Protein AF-X1K8B7-F1 (afdb_monomer_lite)

pLDDT: mean 82.09, std 13.68, range [39.97, 94.12]

Structure (mmCIF, N/CA/C/O backbone):
data_AF-X1K8B7-F1
#
_entry.id   AF-X1K8B7-F1
#
loop_
_atom_site.group_PDB
_atom_site.id
_atom_site.type_symbol
_atom_site.label_atom_id
_atom_site.label_alt_id
_atom_site.label_comp_id
_atom_site.label_asym_id
_atom_site.label_entity_id
_atom_site.label_seq_id
_atom_site.pdbx_PDB_ins_code
_atom_site.Cartn_x
_atom_site.Cartn_y
_atom_site.Cartn_z
_atom_site.occupancy
_atom_site.B_iso_or_equiv
_atom_site.auth_seq_id
_atom_site.auth_comp_id
_atom_site.auth_asym_id
_atom_site.auth_atom_id
_atom_site.pdbx_PDB_model_num
ATOM 1 N N . MET A 1 1 ? -0.494 -8.146 -36.969 1.00 39.97 1 MET A N 1
ATOM 2 C CA . MET A 1 1 ? -1.084 -8.054 -35.617 1.00 39.97 1 MET A CA 1
ATOM 3 C C . MET A 1 1 ? -0.071 -7.349 -34.734 1.00 39.97 1 MET A C 1
ATOM 5 O O . MET A 1 1 ? 1.019 -7.873 -34.563 1.00 39.97 1 MET A O 1
ATOM 9 N N . ALA A 1 2 ? -0.342 -6.114 -34.308 1.00 44.91 2 ALA A N 1
ATOM 10 C CA . ALA A 1 2 ? 0.600 -5.359 -33.488 1.00 44.91 2 ALA A CA 1
ATOM 11 C C . ALA A 1 2 ? 0.559 -5.912 -32.058 1.00 44.91 2 ALA A C 1
ATOM 13 O O . ALA A 1 2 ? -0.435 -5.729 -31.358 1.00 44.91 2 ALA A O 1
ATOM 14 N N . GLU A 1 3 ? 1.616 -6.609 -31.639 1.00 44.38 3 GLU A N 1
ATOM 15 C CA . GLU A 1 3 ? 1.851 -6.910 -30.230 1.00 44.38 3 GLU A CA 1
ATOM 16 C C . GLU A 1 3 ? 1.895 -5.587 -29.466 1.00 44.38 3 GLU A C 1
ATOM 18 O O . GLU A 1 3 ? 2.875 -4.837 -29.505 1.00 44.38 3 GLU A O 1
ATOM 23 N N . VAL A 1 4 ? 0.805 -5.275 -28.770 1.00 51.22 4 VAL A N 1
ATOM 24 C CA . VAL A 1 4 ? 0.798 -4.234 -27.754 1.00 51.22 4 VAL A CA 1
ATOM 25 C C . VAL A 1 4 ? 1.746 -4.731 -26.669 1.00 51.22 4 VAL A C 1
ATOM 27 O O . VAL A 1 4 ? 1.344 -5.477 -25.781 1.00 51.22 4 VAL A O 1
ATOM 30 N N . LYS A 1 5 ? 3.030 -4.356 -26.752 1.00 49.38 5 LYS A N 1
ATOM 31 C CA . LYS A 1 5 ? 3.968 -4.459 -25.630 1.00 49.38 5 LYS A CA 1
ATOM 32 C C . LYS A 1 5 ? 3.328 -3.696 -24.479 1.00 49.38 5 LYS A C 1
ATOM 34 O O . LYS A 1 5 ? 3.444 -2.472 -24.408 1.00 49.38 5 LYS A O 1
ATOM 39 N N . ALA A 1 6 ? 2.598 -4.411 -23.626 1.00 59.34 6 ALA A N 1
ATOM 40 C CA . ALA A 1 6 ? 1.930 -3.849 -22.471 1.00 59.34 6 ALA A CA 1
ATOM 41 C C . ALA A 1 6 ? 3.001 -3.118 -21.662 1.00 59.34 6 ALA A C 1
ATOM 43 O O . ALA A 1 6 ? 3.919 -3.729 -21.108 1.00 59.34 6 ALA A O 1
ATOM 44 N N . ARG A 1 7 ? 2.958 -1.782 -21.687 1.00 65.06 7 ARG A N 1
ATOM 45 C CA . ARG A 1 7 ? 3.913 -0.955 -20.956 1.00 65.06 7 ARG A CA 1
ATOM 46 C C . ARG A 1 7 ? 3.730 -1.307 -19.486 1.00 65.06 7 ARG A C 1
ATOM 48 O O . ARG A 1 7 ? 2.697 -0.980 -18.908 1.00 65.06 7 ARG A O 1
ATOM 55 N N . ARG A 1 8 ? 4.708 -2.008 -18.899 1.00 66.19 8 ARG A N 1
ATOM 56 C CA . ARG A 1 8 ? 4.668 -2.373 -17.478 1.00 66.19 8 ARG A CA 1
ATOM 57 C C . ARG A 1 8 ? 4.434 -1.090 -16.672 1.00 66.19 8 ARG A C 1
ATOM 59 O O . ARG A 1 8 ? 5.161 -0.115 -16.902 1.00 66.19 8 ARG A O 1
ATOM 66 N N . PRO A 1 9 ? 3.442 -1.042 -15.766 1.00 69.81 9 PRO A N 1
ATOM 67 C CA . PRO A 1 9 ? 3.109 0.213 -15.114 1.00 69.81 9 PRO A CA 1
ATOM 68 C C . PRO A 1 9 ? 4.306 0.706 -14.288 1.00 69.81 9 PRO A C 1
ATOM 70 O O . PRO A 1 9 ? 5.087 -0.075 -13.740 1.00 69.81 9 PRO A O 1
ATOM 73 N N . ARG A 1 10 ? 4.525 2.022 -14.259 1.00 77.25 10 ARG A N 1
ATOM 74 C CA . ARG A 1 10 ? 5.697 2.622 -13.591 1.00 77.25 10 ARG A CA 1
ATOM 75 C C . ARG A 1 10 ? 5.485 2.855 -12.096 1.00 77.25 10 ARG A C 1
ATOM 77 O O . ARG A 1 10 ? 6.424 3.237 -11.408 1.00 77.25 10 ARG A O 1
ATOM 84 N N . ARG A 1 11 ? 4.264 2.654 -11.603 1.00 78.62 11 ARG A N 1
ATOM 85 C CA . ARG A 1 11 ? 3.864 2.843 -10.208 1.00 78.62 11 ARG A CA 1
ATOM 86 C C . ARG A 1 11 ? 2.821 1.799 -9.839 1.00 78.62 11 ARG A C 1
ATOM 88 O O . ARG A 1 11 ? 2.066 1.362 -10.705 1.00 78.62 11 ARG A O 1
ATOM 95 N N . ILE A 1 12 ? 2.784 1.453 -8.560 1.00 79.88 12 ILE A N 1
ATOM 96 C CA . ILE A 1 12 ? 1.691 0.682 -7.976 1.00 79.88 12 ILE A CA 1
ATOM 97 C C . ILE A 1 12 ? 0.624 1.686 -7.532 1.00 79.88 12 ILE A C 1
ATOM 99 O O . ILE A 1 12 ? 0.979 2.697 -6.917 1.00 79.88 12 ILE A O 1
ATOM 103 N N . PRO A 1 13 ? -0.659 1.475 -7.867 1.00 8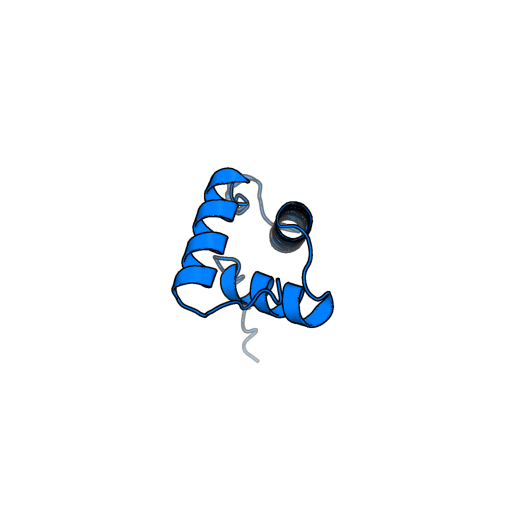5.56 13 PRO A N 1
ATOM 104 C CA . PRO A 1 13 ? -1.740 2.344 -7.425 1.00 85.56 13 PRO A CA 1
ATOM 105 C C . PRO A 1 13 ? -2.042 2.075 -5.942 1.00 85.56 13 PRO A C 1
ATOM 107 O O . PRO A 1 13 ? -3.035 1.442 -5.600 1.00 85.56 13 PRO A O 1
ATOM 110 N N . THR A 1 14 ? -1.164 2.545 -5.051 1.00 86.75 14 THR A N 1
ATOM 111 C CA . THR A 1 14 ? -1.185 2.246 -3.609 1.00 86.75 14 THR A CA 1
ATOM 112 C C . THR A 1 14 ? -2.533 2.543 -2.955 1.00 86.75 14 THR A C 1
ATOM 114 O O . THR A 1 14 ? -3.030 1.720 -2.196 1.00 86.75 14 THR A O 1
ATOM 117 N N . GLY A 1 15 ? -3.169 3.671 -3.283 1.00 86.69 15 GLY A N 1
ATOM 118 C CA . GLY A 1 15 ? -4.495 3.993 -2.749 1.00 86.69 15 GLY A CA 1
ATOM 119 C C . GLY A 1 15 ? -5.576 2.998 -3.182 1.00 86.69 15 GLY A C 1
ATOM 120 O O . GLY A 1 15 ? -6.402 2.598 -2.368 1.00 86.69 15 GLY A O 1
ATOM 121 N N . GLN A 1 16 ? -5.544 2.537 -4.437 1.00 87.25 16 GLN A N 1
ATOM 122 C CA . GLN A 1 16 ? -6.478 1.517 -4.920 1.00 87.25 16 GLN A CA 1
ATOM 123 C C . GLN A 1 16 ? -6.203 0.161 -4.267 1.00 87.25 16 GLN A C 1
ATOM 125 O O . GLN A 1 16 ? -7.144 -0.515 -3.873 1.00 87.25 16 GLN A O 1
ATOM 130 N N . PHE A 1 17 ? -4.927 -0.201 -4.104 1.00 89.88 17 PHE A N 1
ATOM 131 C CA . PHE A 1 17 ? -4.533 -1.413 -3.391 1.00 89.88 17 PHE A CA 1
ATOM 132 C C . PHE A 1 17 ? -5.088 -1.421 -1.964 1.00 89.88 17 PHE A C 1
ATOM 134 O O . PHE A 1 17 ? -5.757 -2.374 -1.586 1.00 89.88 17 PHE A O 1
ATOM 141 N N . ILE A 1 18 ? -4.872 -0.341 -1.204 1.00 88.62 18 ILE A N 1
ATOM 142 C CA . ILE A 1 18 ? -5.350 -0.216 0.181 1.00 88.62 18 ILE A CA 1
ATOM 143 C C . ILE A 1 18 ? -6.875 -0.355 0.243 1.00 88.62 18 ILE A C 1
ATOM 145 O O . ILE A 1 18 ? -7.377 -1.110 1.068 1.00 88.62 18 ILE A O 1
ATOM 149 N N . ARG A 1 19 ? -7.618 0.310 -0.654 1.00 87.62 19 ARG A N 1
ATOM 150 C CA . ARG A 1 19 ? -9.087 0.202 -0.698 1.00 87.62 19 ARG A CA 1
ATOM 151 C C . ARG A 1 19 ? -9.552 -1.220 -1.005 1.00 87.62 19 ARG A C 1
ATOM 153 O O . ARG A 1 19 ? -10.411 -1.733 -0.301 1.00 87.62 19 ARG A O 1
ATOM 160 N N . SER A 1 20 ? -8.979 -1.864 -2.022 1.00 87.44 20 SER A N 1
ATOM 161 C CA . SER A 1 20 ? -9.318 -3.251 -2.369 1.00 87.44 20 SER A CA 1
ATOM 162 C C . SER A 1 20 ? -8.975 -4.224 -1.243 1.00 87.44 20 SER A C 1
ATOM 164 O O . SER A 1 20 ? -9.717 -5.170 -1.001 1.00 87.44 20 SER A O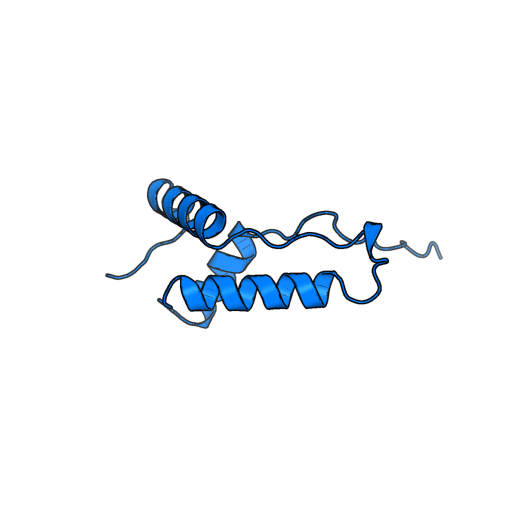 1
ATOM 166 N N . PHE A 1 21 ? -7.858 -3.990 -0.555 1.00 88.31 21 PHE A N 1
ATOM 167 C CA . PHE A 1 21 ? -7.408 -4.809 0.561 1.00 88.31 21 PHE A CA 1
ATOM 168 C C . PHE A 1 21 ? -8.376 -4.720 1.745 1.00 88.31 21 PHE A C 1
ATOM 170 O O . PHE A 1 21 ? -8.857 -5.747 2.215 1.00 88.31 21 PHE A O 1
ATOM 177 N N . LEU A 1 22 ? -8.739 -3.501 2.149 1.00 86.25 22 LEU A N 1
ATOM 178 C CA . LEU A 1 22 ? -9.705 -3.263 3.224 1.00 86.25 22 LEU A CA 1
ATOM 179 C C . LEU A 1 22 ? -11.111 -3.758 2.869 1.00 86.25 22 LEU A C 1
ATOM 181 O O . LEU A 1 22 ? -11.810 -4.283 3.723 1.00 86.25 22 LEU A O 1
ATOM 185 N N . LEU A 1 23 ? -11.518 -3.676 1.600 1.00 85.94 23 LEU A N 1
ATOM 186 C CA . LEU A 1 23 ? -12.799 -4.231 1.158 1.00 85.94 23 LEU A CA 1
ATOM 187 C C . LEU A 1 23 ? -12.826 -5.768 1.219 1.00 85.94 23 LEU A C 1
ATOM 189 O O . LEU A 1 23 ? -13.867 -6.353 1.496 1.00 85.94 23 LEU A O 1
ATOM 193 N N . ALA A 1 24 ? -11.694 -6.428 0.961 1.00 85.88 24 ALA A N 1
ATOM 194 C CA . ALA A 1 24 ? -11.595 -7.887 0.966 1.00 85.88 24 ALA A CA 1
ATOM 195 C C . ALA A 1 24 ? -11.378 -8.491 2.363 1.00 85.88 24 ALA A C 1
ATOM 197 O O . ALA A 1 24 ? -11.751 -9.642 2.592 1.00 85.88 24 ALA A O 1
ATOM 198 N N . LYS A 1 25 ? -10.718 -7.757 3.265 1.00 82.94 25 LYS A N 1
ATOM 199 C CA . LYS A 1 25 ? -10.296 -8.243 4.588 1.00 82.94 25 LYS A CA 1
ATOM 200 C C . LYS A 1 25 ? -11.002 -7.565 5.762 1.00 82.94 25 LYS A C 1
ATOM 202 O O . LYS A 1 25 ? -10.980 -8.110 6.858 1.00 82.94 25 LYS A O 1
ATOM 207 N N . GLY A 1 26 ? -11.671 -6.439 5.527 1.00 76.88 26 GLY A N 1
ATOM 208 C CA . GLY A 1 26 ? -12.229 -5.590 6.574 1.00 76.88 26 GLY A CA 1
ATOM 209 C C . GLY A 1 26 ? -11.171 -4.673 7.186 1.00 76.88 26 GLY A C 1
ATOM 210 O O . GLY A 1 26 ? -10.161 -4.347 6.555 1.00 76.88 26 GLY A O 1
ATOM 211 N N . GLU A 1 27 ? -11.406 -4.241 8.422 1.00 68.56 27 GLU A N 1
ATOM 212 C CA . GLU A 1 27 ? -10.424 -3.470 9.178 1.00 68.56 27 GLU A CA 1
ATOM 213 C C . GLU A 1 27 ? -9.268 -4.352 9.644 1.00 68.56 27 GLU A C 1
ATOM 215 O O . GLU A 1 27 ? -9.344 -5.034 10.663 1.00 68.56 27 GLU A O 1
ATOM 220 N N . GLU A 1 28 ? -8.168 -4.308 8.901 1.00 76.75 28 GLU A N 1
ATOM 221 C CA . GLU A 1 28 ? -6.906 -4.893 9.342 1.00 76.75 28 GLU A CA 1
ATOM 222 C C . GLU A 1 28 ? -5.972 -3.832 9.928 1.00 76.75 28 GLU A C 1
ATOM 224 O O . GLU A 1 28 ? -6.006 -2.644 9.580 1.00 76.75 28 GLU A O 1
ATOM 229 N N . HIS A 1 29 ? -5.091 -4.278 10.824 1.00 84.69 29 HIS A N 1
ATOM 230 C CA . HIS A 1 29 ? -4.097 -3.410 11.432 1.00 84.69 29 HIS A CA 1
ATOM 231 C C . HIS A 1 29 ? -3.175 -2.826 10.338 1.00 84.69 29 HIS A C 1
ATOM 233 O O . HIS A 1 29 ? -2.749 -3.561 9.440 1.00 84.69 29 HIS A O 1
ATOM 239 N N . PRO A 1 30 ? -2.776 -1.537 10.396 1.00 86.25 30 PRO A N 1
ATOM 240 C CA . PRO A 1 30 ? -1.966 -0.900 9.349 1.00 86.25 30 PRO A CA 1
ATOM 241 C C . PRO A 1 30 ? -0.681 -1.654 8.969 1.00 86.25 30 PRO A C 1
ATOM 243 O O . PRO A 1 30 ? -0.208 -1.556 7.837 1.00 86.25 30 PRO A O 1
ATOM 246 N N . SER A 1 31 ? -0.109 -2.428 9.896 1.00 89.25 31 SER A N 1
ATOM 247 C CA . SER A 1 31 ? 1.049 -3.291 9.626 1.00 89.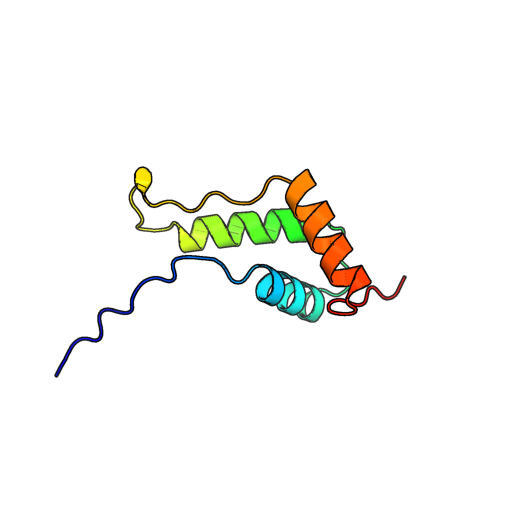25 31 SER A CA 1
ATOM 248 C C . SER A 1 31 ? 0.760 -4.411 8.626 1.00 89.25 31 SER A C 1
ATOM 250 O O . SER A 1 31 ? 1.637 -4.754 7.836 1.00 89.25 31 SER A O 1
ATOM 252 N N . GLU A 1 32 ? -0.443 -4.983 8.636 1.00 90.75 32 GLU A N 1
ATOM 253 C CA . GLU A 1 32 ? -0.829 -6.067 7.727 1.00 90.75 32 GLU A CA 1
ATOM 254 C C . GLU A 1 32 ? -1.035 -5.541 6.311 1.00 90.75 32 GLU A C 1
ATOM 256 O O . GLU A 1 32 ? -0.470 -6.087 5.361 1.00 90.75 32 GLU A O 1
ATOM 261 N N . ILE A 1 33 ? -1.701 -4.390 6.187 1.00 91.19 33 ILE A N 1
ATOM 262 C CA . ILE A 1 33 ? -1.849 -3.667 4.919 1.00 91.19 33 ILE A CA 1
ATOM 263 C C . ILE A 1 33 ? -0.468 -3.313 4.345 1.00 91.19 33 ILE A C 1
ATOM 265 O O . ILE A 1 33 ? -0.213 -3.493 3.152 1.00 91.19 33 ILE A O 1
ATOM 269 N N . HIS A 1 34 ? 0.456 -2.832 5.187 1.00 93.06 34 HIS A N 1
ATOM 270 C CA . HIS A 1 34 ? 1.817 -2.493 4.762 1.00 93.06 34 HIS A CA 1
ATOM 271 C C . HIS A 1 34 ? 2.602 -3.718 4.287 1.00 93.06 34 HIS A C 1
ATOM 273 O O . HIS A 1 34 ? 3.247 -3.667 3.238 1.00 93.06 34 HIS A O 1
ATOM 279 N N . LYS A 1 35 ? 2.504 -4.836 5.013 1.00 93.50 35 LYS A N 1
ATOM 280 C CA . LYS A 1 35 ? 3.123 -6.107 4.625 1.00 93.50 35 LYS A CA 1
ATOM 281 C C . LYS A 1 35 ? 2.564 -6.613 3.296 1.00 93.50 35 LYS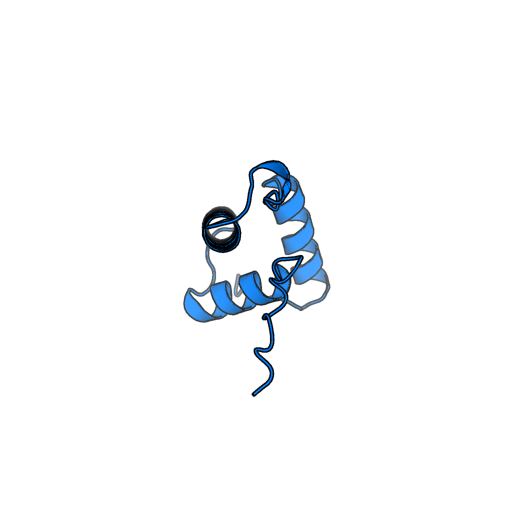 A C 1
ATOM 283 O O . LYS A 1 35 ? 3.332 -7.002 2.418 1.00 93.50 35 LYS A O 1
ATOM 288 N N . ALA A 1 36 ? 1.246 -6.564 3.119 1.00 92.62 36 ALA A N 1
ATOM 289 C CA . ALA A 1 36 ? 0.599 -6.953 1.873 1.00 92.62 36 ALA A CA 1
ATOM 290 C C . ALA A 1 36 ? 1.025 -6.052 0.705 1.00 92.62 36 ALA A C 1
ATOM 292 O O . ALA A 1 36 ? 1.298 -6.547 -0.389 1.00 92.62 36 ALA A O 1
ATOM 293 N N . LEU A 1 37 ? 1.166 -4.745 0.948 1.00 92.50 37 LEU A N 1
ATOM 294 C CA . LEU A 1 37 ? 1.669 -3.805 -0.047 1.00 92.50 37 LEU A CA 1
ATOM 295 C C . LEU A 1 37 ? 3.101 -4.161 -0.470 1.00 92.50 37 LEU A C 1
ATOM 297 O O . LEU A 1 37 ? 3.388 -4.171 -1.662 1.00 92.50 37 LEU A O 1
ATOM 301 N N . HIS A 1 38 ? 3.995 -4.497 0.466 1.00 93.25 38 HIS A N 1
ATOM 302 C CA . HIS A 1 38 ? 5.360 -4.942 0.140 1.00 93.25 38 HIS A CA 1
ATOM 303 C C . HIS A 1 38 ? 5.369 -6.187 -0.755 1.00 93.25 38 HIS A C 1
ATOM 305 O O . HIS A 1 38 ? 6.085 -6.206 -1.755 1.00 93.25 38 HIS A O 1
ATOM 311 N N . LEU A 1 39 ? 4.514 -7.171 -0.468 1.00 92.75 39 LEU A N 1
ATOM 312 C CA . LEU A 1 39 ? 4.363 -8.355 -1.322 1.00 92.75 39 LEU A CA 1
ATOM 313 C C . LEU A 1 39 ? 3.873 -7.995 -2.730 1.00 92.75 39 LEU A C 1
ATOM 315 O O . LEU A 1 39 ? 4.305 -8.596 -3.713 1.00 92.75 39 LEU A O 1
ATOM 319 N N . GLU A 1 40 ? 2.997 -6.999 -2.848 1.00 91.56 40 GLU A N 1
ATOM 320 C CA . GLU A 1 40 ? 2.551 -6.504 -4.148 1.00 91.56 40 GLU A CA 1
ATOM 321 C C . GLU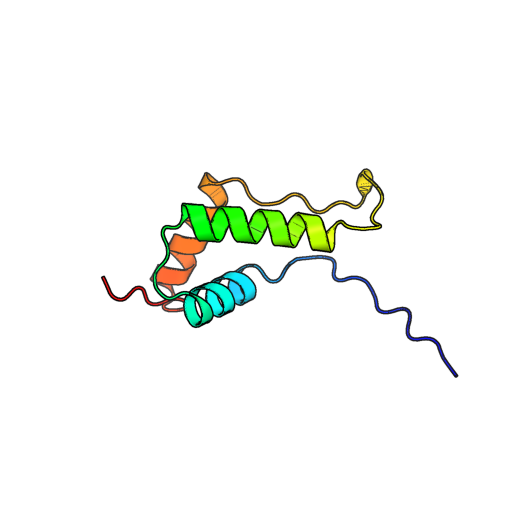 A 1 40 ? 3.701 -5.842 -4.921 1.00 91.56 40 GLU A C 1
ATOM 323 O O . GLU A 1 40 ? 3.863 -6.086 -6.116 1.00 91.56 40 GLU A O 1
ATOM 328 N N . TYR A 1 41 ? 4.570 -5.086 -4.238 1.00 91.38 41 TYR A N 1
ATOM 329 C CA . TYR A 1 41 ? 5.810 -4.572 -4.829 1.00 91.38 41 TYR A CA 1
ATOM 330 C C . TYR A 1 41 ? 6.731 -5.691 -5.314 1.00 91.38 41 TYR A C 1
ATOM 332 O O . TYR A 1 41 ? 7.292 -5.571 -6.405 1.00 91.38 41 TYR A O 1
ATOM 340 N N . ASP A 1 42 ? 6.870 -6.779 -4.560 1.00 90.88 42 ASP A N 1
ATOM 341 C CA . ASP A 1 42 ? 7.709 -7.912 -4.953 1.00 90.88 42 ASP A CA 1
ATOM 342 C C . ASP A 1 42 ? 7.183 -8.611 -6.209 1.00 90.88 42 ASP A C 1
ATOM 344 O O . ASP A 1 42 ? 7.947 -8.817 -7.158 1.00 90.88 42 ASP A O 1
ATOM 348 N N . LYS A 1 43 ? 5.871 -8.872 -6.279 1.00 90.12 43 LYS A N 1
ATOM 349 C CA . LYS A 1 43 ? 5.216 -9.397 -7.492 1.00 90.12 43 LYS A CA 1
ATOM 350 C C . LYS A 1 43 ? 5.427 -8.465 -8.680 1.00 90.12 43 LYS A C 1
ATOM 352 O O . LYS A 1 43 ? 5.784 -8.893 -9.773 1.00 90.12 43 LYS A O 1
ATOM 357 N N . PHE A 1 44 ? 5.264 -7.166 -8.465 1.00 86.75 44 PHE A N 1
ATOM 358 C CA . PHE A 1 44 ? 5.396 -6.163 -9.515 1.00 86.75 44 PHE A CA 1
ATOM 359 C C . PHE A 1 44 ? 6.843 -5.964 -10.001 1.00 86.75 44 PHE A C 1
ATOM 361 O O . PHE A 1 44 ? 7.099 -5.534 -11.136 1.00 86.75 44 PHE A O 1
ATOM 368 N N . ASN A 1 45 ? 7.799 -6.274 -9.128 1.00 90.00 45 ASN A N 1
ATOM 369 C CA . ASN A 1 45 ? 9.228 -6.290 -9.402 1.00 90.00 45 ASN A CA 1
ATOM 370 C C . ASN A 1 45 ? 9.709 -7.610 -10.013 1.00 90.00 45 ASN A C 1
ATOM 372 O O . ASN A 1 45 ? 10.865 -7.687 -10.446 1.00 90.00 45 ASN A O 1
ATOM 376 N N . GLN A 1 46 ? 8.854 -8.631 -10.088 1.00 88.56 46 GLN A N 1
ATOM 377 C CA . GLN A 1 46 ? 9.189 -9.900 -10.716 1.00 88.56 46 GLN A CA 1
ATOM 378 C C . GLN A 1 46 ? 9.525 -9.679 -12.198 1.00 88.56 46 GLN A C 1
ATOM 380 O O . GLN A 1 46 ? 8.809 -9.012 -12.946 1.00 88.56 46 GLN A O 1
ATOM 385 N N . GLY A 1 47 ? 10.683 -10.188 -12.623 1.00 86.00 47 GLY A N 1
ATOM 386 C CA . GLY A 1 47 ? 11.184 -9.993 -13.986 1.00 86.00 47 GLY A CA 1
ATOM 387 C C . GLY A 1 47 ? 11.656 -8.568 -14.309 1.00 86.00 47 GLY A C 1
ATOM 388 O O . GLY A 1 47 ? 11.822 -8.252 -15.490 1.00 86.00 47 GLY A O 1
ATOM 389 N N . ARG A 1 48 ? 11.849 -7.694 -13.307 1.00 86.75 48 ARG A N 1
ATOM 390 C CA . ARG A 1 48 ? 12.547 -6.404 -13.460 1.00 86.75 48 ARG A CA 1
ATOM 391 C C . ARG A 1 48 ? 14.013 -6.519 -13.074 1.00 86.75 48 ARG A C 1
ATOM 393 O O . ARG A 1 48 ? 14.361 -7.180 -12.090 1.00 86.75 48 ARG A O 1
ATOM 400 N N . ASN A 1 49 ? 14.861 -5.780 -13.783 1.00 87.12 49 ASN A N 1
ATOM 401 C CA . ASN A 1 49 ? 16.257 -5.633 -13.393 1.00 87.12 49 ASN A CA 1
ATOM 402 C C . ASN A 1 49 ? 16.370 -4.867 -12.072 1.00 87.12 49 ASN A C 1
ATOM 404 O O . ASN A 1 49 ? 15.532 -4.025 -11.752 1.00 87.12 49 ASN A O 1
ATOM 408 N N . ARG A 1 50 ? 17.446 -5.104 -11.309 1.00 84.31 50 ARG A N 1
ATOM 409 C CA . ARG A 1 50 ? 17.658 -4.484 -9.985 1.00 84.31 50 ARG A CA 1
ATOM 410 C C . ARG A 1 50 ? 17.526 -2.954 -9.997 1.00 84.31 50 ARG A C 1
ATOM 412 O O . ARG A 1 50 ? 17.021 -2.392 -9.033 1.00 84.31 50 ARG A O 1
ATOM 419 N N . LYS A 1 51 ? 17.943 -2.296 -11.086 1.00 86.38 51 LYS A N 1
ATOM 420 C CA . LYS A 1 51 ? 17.862 -0.834 -11.271 1.00 86.38 51 LYS A CA 1
ATOM 421 C C . LYS A 1 51 ? 16.443 -0.320 -11.567 1.00 86.38 51 LYS A C 1
ATOM 423 O O . LYS A 1 51 ? 16.171 0.853 -11.358 1.00 86.38 51 LYS A O 1
ATOM 428 N N . GLU A 1 52 ? 15.551 -1.186 -12.039 1.00 85.00 52 GLU A N 1
ATOM 429 C CA . GLU A 1 52 ? 14.176 -0.858 -12.454 1.00 85.00 52 GLU A CA 1
ATOM 430 C C . GLU A 1 52 ? 13.131 -1.247 -11.399 1.00 85.00 52 GLU A C 1
ATOM 432 O O . GLU A 1 52 ? 11.927 -1.018 -11.583 1.00 85.00 52 GLU A O 1
ATOM 437 N N . ARG A 1 53 ? 13.584 -1.882 -10.308 1.00 88.19 53 ARG A N 1
ATOM 438 C CA . ARG A 1 53 ? 12.725 -2.275 -9.198 1.00 88.19 53 ARG A CA 1
ATOM 439 C C . ARG A 1 53 ? 12.160 -1.037 -8.522 1.00 88.19 53 ARG A C 1
ATOM 441 O O . ARG A 1 53 ? 12.890 -0.124 -8.135 1.00 88.19 53 ARG A O 1
ATOM 448 N N . LEU A 1 54 ? 10.847 -1.034 -8.354 1.00 88.19 54 LEU A N 1
ATOM 449 C CA . LEU A 1 54 ? 10.169 -0.046 -7.540 1.00 88.19 54 LEU A CA 1
ATOM 450 C C . LEU A 1 54 ? 10.472 -0.330 -6.073 1.00 88.19 54 LEU A C 1
ATOM 452 O O . LEU A 1 54 ? 10.422 -1.479 -5.632 1.00 88.19 54 LEU A O 1
ATOM 456 N N . LYS A 1 55 ? 10.784 0.723 -5.322 1.00 88.50 55 LYS A N 1
ATOM 457 C CA . LYS A 1 55 ? 10.988 0.619 -3.880 1.00 88.50 55 LYS A CA 1
ATOM 458 C C . LYS A 1 55 ? 9.635 0.745 -3.177 1.00 88.50 55 LYS A C 1
ATOM 460 O O . LYS A 1 55 ? 8.932 1.724 -3.449 1.00 88.50 55 LYS A O 1
ATOM 465 N N . PRO A 1 56 ? 9.265 -0.204 -2.305 1.00 90.12 56 PRO A N 1
ATOM 466 C CA . PRO A 1 56 ? 8.079 -0.047 -1.481 1.00 90.12 56 PRO A CA 1
ATOM 467 C C . PRO A 1 56 ? 8.267 1.106 -0.477 1.00 90.12 56 PRO A C 1
ATOM 469 O O . PRO A 1 56 ? 9.404 1.433 -0.116 1.00 90.12 56 PRO A O 1
ATOM 472 N N . PRO A 1 57 ? 7.176 1.748 -0.024 1.00 91.56 57 PRO A N 1
ATOM 473 C CA . PRO A 1 57 ? 7.251 2.812 0.969 1.00 91.56 57 PRO A CA 1
ATOM 474 C C . PRO A 1 57 ? 7.721 2.278 2.329 1.00 91.56 57 PRO A C 1
ATOM 476 O O . PRO A 1 57 ? 7.420 1.142 2.720 1.00 91.56 57 PRO A O 1
ATOM 479 N N . THR A 1 58 ? 8.420 3.127 3.086 1.00 94.12 58 THR A N 1
ATOM 480 C CA . THR A 1 58 ? 8.708 2.855 4.502 1.00 94.12 58 THR A CA 1
ATOM 481 C C . THR A 1 58 ? 7.403 2.791 5.292 1.00 94.12 58 THR A C 1
ATOM 483 O O . THR A 1 58 ? 6.385 3.343 4.868 1.00 94.12 58 THR A O 1
ATOM 486 N N . PHE A 1 59 ? 7.425 2.135 6.453 1.00 92.06 59 PHE A N 1
ATOM 487 C CA . PHE A 1 59 ? 6.232 2.039 7.293 1.00 92.06 59 PHE A CA 1
ATOM 488 C C . PHE A 1 59 ? 5.728 3.423 7.730 1.00 92.06 59 PHE A C 1
ATOM 490 O O . PHE A 1 59 ? 4.542 3.706 7.625 1.00 92.06 59 PHE A O 1
ATOM 497 N N . HIS A 1 60 ? 6.632 4.333 8.105 1.00 93.62 60 HIS A N 1
ATOM 498 C CA . HIS A 1 60 ? 6.269 5.702 8.479 1.00 93.62 60 HIS A CA 1
ATOM 499 C C . HIS A 1 60 ? 5.605 6.478 7.327 1.00 93.62 60 HIS A C 1
ATOM 501 O O . HIS A 1 60 ? 4.540 7.066 7.508 1.00 93.62 60 HIS A O 1
ATOM 507 N N . SER A 1 61 ? 6.187 6.444 6.121 1.00 92.25 61 SER A N 1
ATOM 508 C CA . SER A 1 61 ? 5.584 7.097 4.950 1.00 92.25 61 SER A CA 1
ATOM 509 C C . SER A 1 61 ? 4.237 6.475 4.578 1.00 92.25 61 SER A C 1
ATOM 511 O O . SER A 1 61 ? 3.328 7.190 4.161 1.00 92.25 61 SER A O 1
ATOM 513 N N . PHE A 1 62 ? 4.097 5.159 4.751 1.00 93.38 62 PHE A N 1
ATOM 514 C CA . PHE A 1 62 ? 2.833 4.458 4.561 1.00 93.38 62 PHE A CA 1
ATOM 515 C C . PHE A 1 62 ? 1.770 4.907 5.569 1.00 93.38 62 PHE A C 1
ATOM 517 O O . PHE A 1 62 ? 0.660 5.218 5.152 1.00 93.38 62 PHE A O 1
ATOM 524 N N . LEU A 1 63 ? 2.102 5.005 6.859 1.00 92.25 63 LEU A N 1
ATOM 525 C CA . LEU A 1 63 ? 1.166 5.479 7.881 1.00 92.25 63 LEU A CA 1
ATOM 526 C C . LEU A 1 63 ? 0.701 6.906 7.603 1.00 92.25 63 LEU A C 1
ATOM 528 O O . LEU A 1 63 ? -0.491 7.179 7.692 1.00 92.25 63 LEU A O 1
ATOM 532 N N . ASN A 1 64 ? 1.616 7.796 7.209 1.00 93.38 64 ASN A N 1
ATOM 533 C CA . ASN A 1 64 ? 1.239 9.153 6.827 1.00 93.38 64 ASN A CA 1
ATOM 534 C C . ASN A 1 64 ? 0.280 9.141 5.625 1.00 93.38 64 ASN A C 1
ATOM 536 O O . ASN A 1 64 ? -0.746 9.810 5.641 1.00 93.38 64 ASN A O 1
ATOM 540 N N . TYR A 1 65 ? 0.560 8.327 4.604 1.00 91.50 65 TYR A N 1
ATOM 541 C CA . TYR A 1 65 ? -0.326 8.190 3.448 1.00 91.50 65 TYR A CA 1
ATOM 542 C C . TYR A 1 65 ? -1.709 7.640 3.829 1.00 91.50 65 TYR A C 1
ATOM 544 O O . TYR A 1 65 ? -2.724 8.192 3.413 1.00 91.50 65 TYR A O 1
ATOM 552 N N . LEU A 1 66 ? -1.754 6.596 4.660 1.00 89.69 66 LEU A N 1
ATOM 553 C CA . LEU A 1 66 ? -2.993 6.001 5.156 1.00 89.69 66 LEU A CA 1
ATOM 554 C C . LEU A 1 66 ? -3.802 7.008 5.990 1.00 89.69 66 LEU A C 1
ATOM 556 O O . LEU A 1 66 ? -5.017 7.104 5.836 1.00 89.69 66 LEU A O 1
ATOM 560 N N . HIS A 1 67 ? -3.127 7.805 6.820 1.00 89.69 67 HIS A N 1
ATOM 561 C CA . HIS A 1 67 ? -3.749 8.876 7.591 1.00 89.69 67 HIS A CA 1
ATOM 562 C C . HIS A 1 67 ? -4.350 9.958 6.684 1.00 89.69 67 HIS A C 1
ATOM 564 O O . HIS A 1 67 ? -5.501 10.339 6.876 1.00 89.69 67 HIS A O 1
ATOM 570 N N . GLN A 1 68 ? -3.625 10.399 5.651 1.00 90.81 68 GLN A N 1
ATOM 571 C CA . GLN A 1 68 ? -4.158 11.340 4.660 1.00 90.81 68 GLN A CA 1
ATOM 572 C C . GLN A 1 68 ? -5.387 10.760 3.948 1.00 90.81 68 GLN A C 1
ATOM 574 O O . GLN A 1 68 ? -6.405 11.434 3.839 1.00 90.81 68 GLN A O 1
ATOM 579 N N . MET A 1 69 ? -5.345 9.491 3.527 1.00 89.06 69 MET A N 1
ATOM 580 C CA . MET A 1 69 ? -6.509 8.830 2.923 1.00 89.06 69 MET A CA 1
ATOM 581 C C . MET A 1 69 ? -7.733 8.847 3.846 1.00 89.06 69 MET A C 1
ATOM 583 O O . MET A 1 69 ? -8.842 9.075 3.364 1.00 89.06 69 MET A O 1
ATOM 587 N N . LYS A 1 70 ? -7.533 8.654 5.155 1.00 85.06 70 LYS A N 1
ATOM 588 C CA . LYS A 1 70 ? -8.599 8.747 6.158 1.00 85.06 70 LYS A CA 1
ATOM 589 C C . LYS A 1 70 ? -9.152 10.170 6.274 1.00 85.06 70 LYS A C 1
ATOM 591 O O . LYS A 1 70 ? -10.363 10.344 6.254 1.00 85.06 70 LYS A O 1
ATOM 596 N N . LEU A 1 71 ? -8.286 11.186 6.338 1.00 87.62 71 LEU A N 1
ATOM 597 C CA . LEU A 1 71 ? -8.706 12.594 6.407 1.00 87.62 71 LEU A CA 1
ATOM 598 C C . LEU A 1 71 ? -9.544 13.023 5.196 1.00 87.62 71 LEU A C 1
ATOM 600 O O . LEU A 1 71 ? -10.475 13.807 5.341 1.00 87.62 71 LEU A O 1
ATOM 604 N N . PHE A 1 72 ? -9.240 12.491 4.012 1.00 86.69 72 PHE A N 1
ATOM 605 C CA . PHE A 1 72 ? -9.992 12.768 2.786 1.00 86.69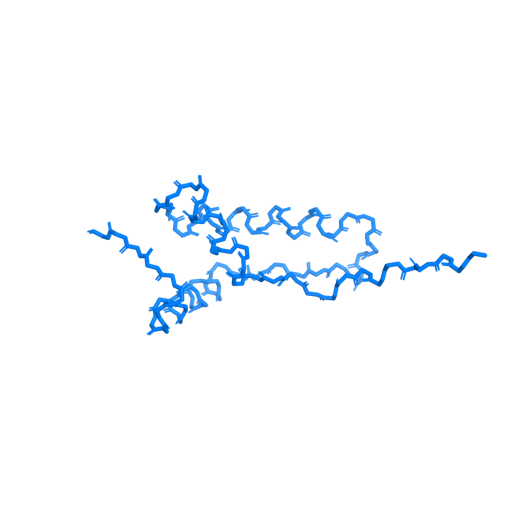 72 PHE A CA 1
ATOM 606 C C . PHE A 1 72 ? -11.229 11.871 2.592 1.00 86.69 72 PHE A C 1
ATOM 608 O O . PHE A 1 72 ? -11.846 11.930 1.531 1.00 86.69 72 PHE A O 1
ATOM 615 N N . GLY A 1 73 ? -11.582 11.017 3.563 1.00 82.44 73 GLY A N 1
ATOM 616 C CA . GLY A 1 73 ? -12.732 10.107 3.457 1.00 82.44 73 GLY A CA 1
ATOM 617 C C . GLY A 1 73 ? -12.580 9.030 2.375 1.00 82.44 73 GLY A C 1
ATOM 618 O O . GLY A 1 73 ? -13.561 8.478 1.889 1.00 82.44 73 GLY A O 1
ATOM 619 N N . LEU A 1 74 ? -11.347 8.731 1.949 1.00 81.31 74 LEU A N 1
ATOM 620 C CA . LEU A 1 74 ? -11.076 7.740 0.897 1.00 81.31 74 LEU A CA 1
ATOM 621 C C . LEU A 1 74 ? -11.094 6.298 1.428 1.00 81.31 74 LEU A C 1
ATOM 623 O O . LEU A 1 74 ? -11.181 5.350 0.637 1.00 81.31 74 LEU A O 1
ATOM 627 N N . VAL A 1 75 ? -10.978 6.149 2.750 1.00 75.62 75 VAL A N 1
ATOM 628 C CA . VAL A 1 75 ? -10.974 4.892 3.501 1.00 75.62 75 VAL A CA 1
ATOM 629 C C . VAL A 1 75 ? -11.717 5.120 4.816 1.00 75.62 75 VAL A C 1
ATOM 631 O O . VAL A 1 75 ? -11.321 5.995 5.587 1.00 75.62 75 VAL A O 1
ATOM 634 N N . GLU A 1 76 ? -12.750 4.322 5.079 1.00 61.78 76 GLU A N 1
ATOM 635 C CA . GLU A 1 76 ? -13.456 4.309 6.360 1.00 61.78 76 GLU A CA 1
ATOM 636 C C . GLU A 1 76 ? -13.047 3.075 7.164 1.00 61.78 76 GLU A C 1
ATOM 638 O O . GLU A 1 76 ? -12.995 1.962 6.645 1.00 61.78 76 GLU A O 1
ATOM 643 N N . PHE A 1 77 ? -12.713 3.317 8.425 1.00 59.78 77 PHE A N 1
ATOM 644 C CA . PHE A 1 77 ? -12.418 2.315 9.438 1.00 59.78 77 PHE A CA 1
ATOM 645 C C . PHE A 1 77 ? -13.600 2.378 10.419 1.00 59.78 77 PHE A C 1
ATOM 647 O O . PHE A 1 77 ? -13.822 3.435 11.019 1.00 59.78 77 PHE A O 1
ATOM 654 N N . SER A 1 78 ? -14.407 1.317 10.493 1.00 51.06 78 SER A N 1
ATOM 655 C CA . SER A 1 78 ? -15.467 1.118 11.487 1.00 51.06 78 SER A CA 1
ATOM 656 C C . SER A 1 78 ? -14.894 0.908 12.898 1.00 51.06 78 SER A C 1
ATOM 658 O O . SER A 1 78 ? -14.993 -0.181 13.447 1.00 51.06 78 SER A O 1
ATOM 660 N N . GLY A 1 79 ? -14.290 1.955 13.467 1.00 43.81 79 GLY A N 1
ATOM 661 C CA . GLY A 1 79 ? -13.723 1.925 14.822 1.00 43.81 79 GLY A CA 1
ATOM 662 C C . GLY A 1 79 ? -14.713 1.550 15.918 1.00 43.81 79 GLY A C 1
ATOM 663 O O . GLY A 1 79 ? -15.924 1.829 15.760 1.00 43.81 79 GLY A O 1
#

Radius of gyration: 14.75 Å; chains: 1; bounding box: 33×23×50 Å

Foldseek 3Di:
DDPPPPPLDLDDPLLVQLQVVCVVPPDDDLVVSLVVQVVVQVVSCVPPDPVSRDDRDDSVVSVVVVVVCVVVVSDDHPD

Organism: NCBI:txid412755

Secondary structure (DSSP, 8-state):
---------SS--HHHHHHHHHHHH-S--HHHHHHHHHHHHHHHHTT--GGGPPPPPPHHHHHHHHHHHHHTTSS----

Sequence (79 aa):
MAEVKARRPRRIPTGQFIRSFLLAKGEEHPSEIHKALHLEYDKFNQGRNRKERLKPPTFHSFLNYLHQMKLFGLVEFSG